Protein AF-A0A2C9LU23-F1 (afdb_monomer_lite)

Organism: Biomphalaria glabrata (NCBI:txid6526)

Sequence (94 aa):
YSGVIAEGNEDLVHHMEVFHCQVPKGQKIPYYSGPAENEDTPKGLEPCRRVIAAWAMGAQDMVYPEEAGVSIGGQDTSRFALLEVHYNNPERKS

Foldseek 3Di:
DADDDDPPCLQFFFKKWKFFQFDWPPDDADDDDDDPDDPPHDPRCVSRDHTQDMDGRPDDDDDDDPVDHDDDDDPTGDPDMDMDTHTDCPVVDD

Radius of gyration: 15.39 Å; chains: 1; bounding box: 37×35×36 Å

Secondary structure (DSSP, 8-state):
------TT-TTTEEEEEEEEE---TT-------S-SSSTTPPTT-TTEEEEEEEEETT-------TT-------TTS---EEEEEEE--TT---

InterPro domains:
  IPR000323 Copper type II, ascorbate-dependent monooxygenase, N-terminal [PF01082] (1-93)
  IPR000945 Dopamine beta-hydroxylase-like [PTHR10157] (2-94)
  IPR008977 PHM/PNGase F domain superfamily [SSF49742] (6-92)
  IPR020611 Copper type II, ascorbate-dependent monooxygenase, histidine-cluster-1 conserved site [PS00084] (14-21)
  IPR028460 Tyramine beta-hydroxylase/Dopamine beta-hydroxylase [PR00767] (4-22)
  IPR028460 Tyramine beta-hydroxylase/Dopamine beta-hydroxylase [PR00767] (51-70)
  IPR036939 Copper type II, ascorbate-dependent monooxygenase, N-terminal domain superfamily [G3DSA:2.60.120.310] (2-94)

pLDDT: mean 93.46, std 4.11, range [75.56, 98.0]

Structure (mmCIF, N/CA/C/O backbone):
data_AF-A0A2C9LU23-F1
#
_entry.id   AF-A0A2C9LU23-F1
#
loop_
_atom_site.group_PDB
_atom_site.id
_atom_site.type_symbol
_atom_site.label_atom_id
_atom_site.label_alt_id
_atom_site.label_comp_id
_atom_site.label_asym_id
_atom_site.label_entity_id
_atom_site.label_seq_id
_atom_site.pdbx_PDB_ins_code
_atom_site.Cartn_x
_atom_site.Cartn_y
_atom_site.Cartn_z
_atom_site.occupancy
_atom_site.B_iso_or_equiv
_atom_site.auth_seq_id
_atom_site.auth_comp_id
_atom_site.auth_asym_id
_atom_site.auth_atom_id
_atom_site.pdbx_PDB_model_num
ATOM 1 N N . TYR A 1 1 ? -5.856 -9.441 -5.015 1.00 93.19 1 TYR A N 1
ATOM 2 C CA . TYR A 1 1 ? -5.269 -8.174 -5.478 1.00 93.19 1 TYR A CA 1
ATOM 3 C C . TYR A 1 1 ? -4.192 -8.480 -6.508 1.00 93.19 1 TYR A C 1
ATOM 5 O O . TYR A 1 1 ? -3.664 -9.586 -6.504 1.00 93.19 1 TYR A O 1
ATOM 13 N N . SER A 1 2 ? -3.875 -7.516 -7.368 1.00 95.06 2 SER A N 1
ATOM 14 C CA . SER A 1 2 ? -2.857 -7.623 -8.419 1.00 95.06 2 SER A CA 1
ATOM 15 C C . SER A 1 2 ? -1.969 -6.376 -8.430 1.00 95.06 2 SER A C 1
ATOM 17 O O . SER A 1 2 ? -2.331 -5.349 -7.847 1.00 95.06 2 SER A O 1
ATOM 19 N N . GLY A 1 3 ? -0.792 -6.475 -9.050 1.00 94.94 3 GLY A N 1
ATOM 20 C CA . GLY A 1 3 ? 0.089 -5.329 -9.266 1.00 94.94 3 GLY A CA 1
ATOM 21 C C . GLY A 1 3 ? -0.417 -4.472 -10.425 1.00 94.94 3 GLY A C 1
ATOM 22 O O . GLY A 1 3 ? -0.667 -4.990 -11.509 1.00 94.94 3 GLY A O 1
ATOM 23 N N . VAL A 1 4 ? -0.563 -3.164 -10.204 1.00 96.31 4 VAL A N 1
ATOM 24 C CA . VAL A 1 4 ? -0.907 -2.195 -11.255 1.00 96.31 4 VAL A CA 1
ATOM 25 C C . VAL A 1 4 ? 0.303 -1.303 -11.477 1.00 96.31 4 VAL A C 1
ATOM 27 O O . VAL A 1 4 ? 0.599 -0.447 -10.646 1.00 96.31 4 VAL A O 1
ATOM 30 N N . ILE A 1 5 ? 1.011 -1.534 -12.580 1.00 95.69 5 ILE A N 1
ATOM 31 C CA . ILE A 1 5 ? 2.234 -0.814 -12.940 1.00 95.69 5 ILE A CA 1
ATOM 32 C C . ILE A 1 5 ? 1.957 0.051 -14.168 1.00 95.69 5 ILE A C 1
ATOM 34 O O . ILE A 1 5 ? 1.200 -0.344 -15.054 1.00 95.69 5 ILE A O 1
ATOM 38 N N . ALA A 1 6 ? 2.534 1.251 -14.196 1.00 95.88 6 ALA A N 1
ATOM 39 C CA . ALA A 1 6 ? 2.472 2.109 -15.372 1.00 95.88 6 ALA A CA 1
ATOM 40 C C . ALA A 1 6 ? 3.273 1.486 -16.525 1.00 95.88 6 ALA A C 1
ATOM 42 O O . ALA A 1 6 ? 4.369 0.974 -16.300 1.00 95.88 6 ALA A O 1
ATOM 43 N N . GLU A 1 7 ? 2.732 1.565 -17.741 1.00 95.62 7 GLU A N 1
ATOM 44 C CA . GLU A 1 7 ? 3.376 1.039 -18.947 1.00 95.62 7 GLU A CA 1
ATOM 45 C C . GLU A 1 7 ? 4.793 1.613 -19.110 1.00 95.62 7 GLU A C 1
ATOM 47 O O . GLU A 1 7 ? 4.994 2.828 -19.019 1.00 95.62 7 GLU A O 1
ATOM 52 N N . GLY A 1 8 ? 5.774 0.736 -19.330 1.00 93.94 8 GLY A N 1
ATOM 53 C CA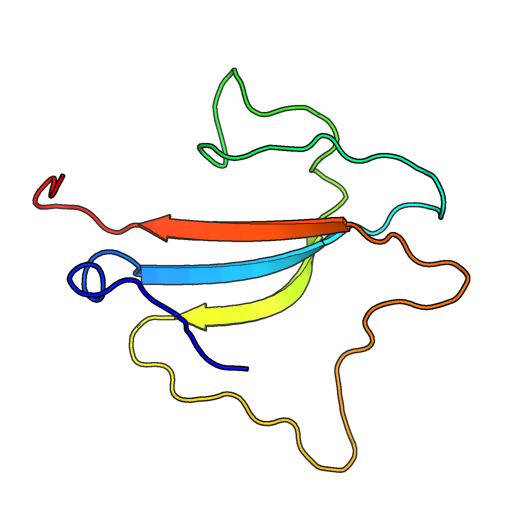 . GLY A 1 8 ? 7.189 1.084 -19.476 1.00 93.94 8 GLY A CA 1
ATOM 54 C C . GLY A 1 8 ? 7.992 1.112 -18.170 1.00 93.94 8 GLY A C 1
ATOM 55 O O . GLY A 1 8 ? 9.210 1.271 -18.232 1.00 93.94 8 GLY A O 1
ATOM 56 N N . ASN A 1 9 ? 7.344 0.943 -17.011 1.00 94.88 9 ASN A N 1
ATOM 57 C CA . ASN A 1 9 ? 7.993 0.900 -15.693 1.00 94.88 9 ASN A CA 1
ATOM 58 C C . ASN A 1 9 ? 8.013 -0.509 -15.074 1.00 94.88 9 ASN A C 1
ATOM 60 O O . ASN A 1 9 ? 8.364 -0.660 -13.898 1.00 94.88 9 ASN A O 1
ATOM 64 N N . GLU A 1 10 ? 7.623 -1.543 -15.824 1.00 93.31 10 GLU A N 1
ATOM 65 C CA . GLU A 1 10 ? 7.512 -2.924 -15.339 1.00 93.31 10 GLU A CA 1
ATOM 66 C C . GLU A 1 10 ? 8.841 -3.484 -14.825 1.00 93.31 10 GLU A C 1
ATOM 68 O O . GLU A 1 10 ? 8.843 -4.320 -13.925 1.00 93.31 10 GLU A O 1
ATOM 73 N N . ASP A 1 11 ? 9.967 -3.015 -15.361 1.00 92.94 11 ASP A N 1
ATOM 74 C CA . ASP A 1 11 ? 11.307 -3.411 -14.929 1.00 92.94 11 ASP A CA 1
ATOM 75 C C . ASP A 1 11 ? 11.860 -2.551 -13.778 1.00 92.94 11 ASP A C 1
ATOM 77 O O . ASP A 1 11 ? 12.816 -2.956 -13.115 1.00 92.94 11 ASP A O 1
ATOM 81 N N . LEU A 1 12 ? 11.246 -1.393 -13.511 1.00 96.00 12 LEU A N 1
ATOM 82 C CA . LEU A 1 12 ? 11.659 -0.468 -12.457 1.00 96.00 12 LEU A CA 1
ATOM 83 C C . LEU A 1 12 ? 11.007 -0.782 -11.112 1.00 96.00 12 LEU A C 1
ATOM 85 O O . LEU A 1 12 ? 11.668 -0.698 -10.076 1.00 96.00 12 LEU A O 1
ATOM 89 N N . VAL A 1 13 ? 9.714 -1.113 -11.097 1.00 96.69 13 VAL A N 1
ATOM 90 C CA . VAL A 1 13 ? 8.991 -1.399 -9.848 1.00 96.69 13 VAL A CA 1
ATOM 91 C C . VAL A 1 13 ? 9.309 -2.821 -9.390 1.00 96.69 13 VAL A C 1
ATOM 93 O O . VAL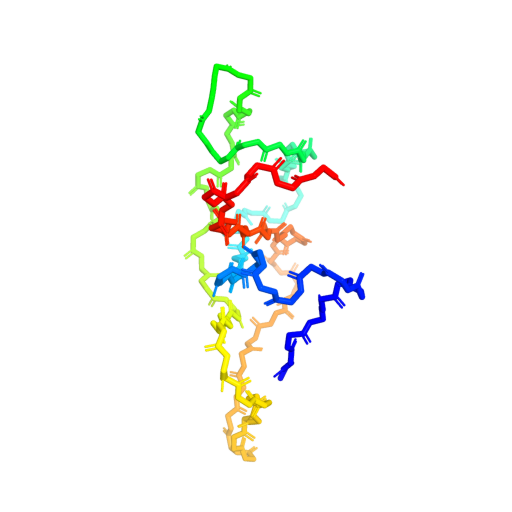 A 1 13 ? 8.781 -3.795 -9.922 1.00 96.69 13 VAL A O 1
ATOM 96 N N . HIS A 1 14 ? 10.171 -2.949 -8.380 1.00 96.75 14 HIS A N 1
ATOM 97 C CA . HIS A 1 14 ? 10.635 -4.252 -7.906 1.00 96.75 14 HIS A CA 1
ATOM 98 C C . HIS A 1 14 ? 9.653 -4.902 -6.920 1.00 96.75 14 HIS A C 1
ATOM 100 O O . HIS A 1 14 ? 9.357 -6.093 -7.036 1.00 96.75 14 HIS A O 1
ATOM 106 N N . HIS A 1 15 ? 9.109 -4.130 -5.974 1.00 97.62 15 HIS A N 1
ATOM 107 C CA . HIS A 1 15 ? 8.003 -4.565 -5.117 1.00 97.62 15 HIS A CA 1
ATOM 108 C C . HIS A 1 15 ? 7.174 -3.391 -4.586 1.00 97.62 15 HIS A C 1
ATOM 110 O O . HIS A 1 15 ? 7.623 -2.243 -4.576 1.00 97.62 15 HIS A O 1
ATOM 116 N N . MET A 1 16 ? 5.958 -3.704 -4.138 1.00 97.94 16 MET A N 1
ATOM 117 C CA . MET A 1 16 ? 5.013 -2.779 -3.518 1.00 97.94 16 MET A CA 1
ATOM 118 C C . MET A 1 16 ? 4.387 -3.409 -2.277 1.00 97.94 16 MET A C 1
ATOM 120 O O . MET A 1 16 ? 3.988 -4.576 -2.305 1.00 97.94 16 MET A O 1
ATOM 124 N N . GLU A 1 17 ? 4.212 -2.616 -1.227 1.00 98.00 17 GLU A N 1
ATOM 125 C CA . GLU A 1 17 ? 3.527 -3.024 -0.001 1.00 98.00 17 GLU A CA 1
ATOM 126 C C . GLU A 1 17 ? 2.486 -1.979 0.400 1.00 98.00 17 GLU A C 1
ATOM 128 O O . GLU A 1 17 ? 2.698 -0.773 0.281 1.00 98.00 17 GLU A O 1
ATOM 133 N N . VAL A 1 18 ? 1.328 -2.445 0.865 1.00 97.81 18 VAL A N 1
ATOM 134 C CA . VAL A 1 18 ? 0.258 -1.582 1.368 1.00 97.81 18 VAL A CA 1
ATOM 135 C C . VAL A 1 18 ? 0.052 -1.871 2.843 1.00 97.81 18 VAL A C 1
ATOM 137 O O . VAL A 1 18 ? -0.256 -3.002 3.233 1.00 97.81 18 VAL A O 1
ATOM 140 N N . PHE A 1 19 ? 0.148 -0.824 3.655 1.00 97.12 19 PHE A N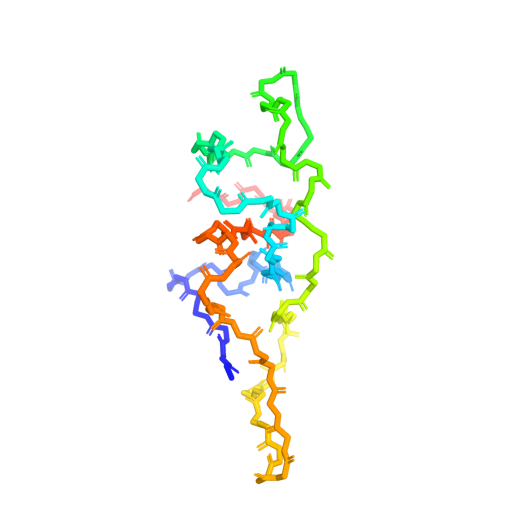 1
ATOM 141 C CA . PHE A 1 19 ? -0.015 -0.881 5.097 1.00 97.12 19 PHE A CA 1
ATOM 142 C C . PHE A 1 19 ? -1.255 -0.119 5.545 1.00 97.12 19 PHE A C 1
ATOM 144 O O . PHE A 1 19 ? -1.488 1.015 5.140 1.00 97.12 19 PHE A O 1
ATOM 151 N N . HIS A 1 20 ? -2.034 -0.698 6.452 1.00 96.38 20 HIS A N 1
ATOM 152 C CA . HIS A 1 20 ? -3.062 0.023 7.194 1.00 96.38 20 HIS A CA 1
ATOM 153 C C . HIS A 1 20 ? -2.446 0.767 8.386 1.00 96.38 20 HIS A C 1
ATOM 155 O O . HIS A 1 20 ? -1.629 0.216 9.129 1.00 96.38 20 HIS A O 1
ATOM 161 N N . CYS A 1 21 ? -2.869 2.017 8.588 1.00 95.25 21 CYS A N 1
ATOM 162 C CA . CYS A 1 21 ? -2.448 2.845 9.714 1.00 95.25 21 CYS A CA 1
ATOM 163 C C . CYS A 1 21 ? -3.301 2.552 10.948 1.00 95.25 21 CYS A C 1
ATOM 165 O O . CYS A 1 21 ? -4.479 2.920 11.015 1.00 95.25 21 CYS A O 1
ATOM 167 N N . GLN A 1 22 ? -2.702 1.906 11.947 1.00 92.75 22 GLN A N 1
ATOM 168 C CA . GLN A 1 22 ? -3.388 1.485 13.168 1.00 92.75 22 GLN A CA 1
ATOM 169 C C . GLN A 1 22 ? -3.452 2.629 14.185 1.00 92.75 22 GLN A C 1
ATOM 171 O O . GLN A 1 22 ? -2.739 2.646 15.184 1.00 92.75 22 GLN A O 1
ATOM 176 N N . VAL A 1 23 ? -4.323 3.601 13.914 1.00 93.81 23 VAL A N 1
ATOM 177 C CA . VAL A 1 23 ? -4.598 4.738 14.804 1.00 93.81 23 VAL A CA 1
ATOM 178 C C . VAL A 1 23 ? -6.083 4.822 15.170 1.00 93.81 23 VAL A C 1
ATOM 180 O O . VAL A 1 23 ? -6.923 4.352 14.391 1.00 93.81 23 VAL A O 1
ATOM 183 N N . PRO A 1 24 ? -6.433 5.434 16.322 1.00 92.81 24 PRO A N 1
ATOM 184 C CA . PRO A 1 24 ? -7.815 5.702 16.692 1.00 92.81 24 PRO A CA 1
ATOM 185 C C . PRO A 1 24 ? -8.594 6.418 15.589 1.00 92.81 24 PRO A C 1
ATOM 187 O O . PRO A 1 24 ? -8.073 7.271 14.861 1.00 92.81 24 PRO A O 1
ATOM 190 N N . LYS A 1 25 ? -9.889 6.117 15.499 1.00 91.56 25 LYS A N 1
ATOM 191 C CA . LYS A 1 25 ? -10.790 6.827 14.593 1.00 91.56 25 LYS A CA 1
ATOM 192 C C . LYS A 1 25 ? -10.740 8.336 14.839 1.00 91.56 25 LYS A C 1
ATOM 194 O O . LYS A 1 25 ? -10.840 8.808 15.964 1.00 91.56 25 LYS A O 1
ATOM 199 N N . GLY A 1 26 ? -10.629 9.096 13.751 1.00 90.12 26 GLY A N 1
ATOM 200 C CA . GLY A 1 26 ? -10.575 10.559 13.787 1.00 90.12 26 GLY A CA 1
ATOM 201 C C . GLY A 1 26 ? -9.162 11.131 13.900 1.00 90.12 26 GLY A C 1
ATOM 202 O O . GLY A 1 26 ? -8.965 12.274 13.483 1.00 90.12 26 GLY A O 1
ATOM 203 N N . GLN A 1 27 ? -8.174 10.341 14.345 1.00 93.19 27 GLN A N 1
ATOM 204 C CA . GLN A 1 27 ? -6.771 10.743 14.272 1.00 93.19 27 GLN A CA 1
ATOM 205 C C . GLN A 1 27 ? -6.362 10.914 12.806 1.00 93.19 27 GLN A C 1
ATOM 207 O O . GLN A 1 27 ? -6.667 10.074 11.958 1.00 93.19 27 GLN A O 1
ATOM 212 N N . LYS A 1 28 ? -5.715 12.039 12.501 1.00 93.06 28 LYS A N 1
ATOM 213 C CA . LYS A 1 28 ? -5.232 12.367 11.158 1.00 93.06 28 LYS A CA 1
ATOM 214 C C . LYS A 1 28 ? -3.826 11.811 10.962 1.00 93.06 28 LYS A C 1
ATOM 216 O O . LYS A 1 28 ? -3.014 11.871 11.879 1.00 93.06 28 LYS A O 1
ATOM 221 N N . ILE A 1 29 ? -3.564 11.320 9.758 1.00 94.62 29 ILE A N 1
ATOM 222 C CA . ILE A 1 29 ? -2.231 10.978 9.264 1.00 94.62 29 ILE A CA 1
ATOM 223 C C . ILE A 1 29 ? -1.871 12.026 8.202 1.00 94.62 29 ILE A C 1
ATOM 225 O O . ILE A 1 29 ? -2.766 12.424 7.444 1.00 94.62 29 ILE A O 1
ATOM 229 N N . PRO A 1 30 ? -0.627 12.536 8.171 1.00 93.00 30 PRO A N 1
ATOM 230 C CA . PRO A 1 30 ? -0.202 13.467 7.134 1.00 93.00 30 PRO A CA 1
ATOM 231 C C . PRO A 1 30 ? -0.333 12.822 5.751 1.00 93.00 30 PRO A C 1
ATOM 233 O O . PRO A 1 30 ? 0.021 11.661 5.560 1.00 93.00 30 PRO A O 1
ATOM 236 N N . TYR A 1 31 ? -0.837 13.582 4.779 1.00 91.06 31 TYR A N 1
ATOM 237 C CA . TYR A 1 31 ? -0.752 13.173 3.380 1.00 91.06 31 TYR A CA 1
ATOM 238 C C . TYR A 1 31 ? 0.685 13.360 2.908 1.00 91.06 31 TYR A C 1
ATOM 240 O O . TYR A 1 31 ? 1.250 14.442 3.071 1.00 91.06 31 TYR A O 1
ATOM 248 N N . TYR A 1 32 ? 1.262 12.308 2.336 1.00 91.88 32 TYR A N 1
ATOM 249 C CA . TYR A 1 32 ? 2.652 12.292 1.909 1.00 91.88 32 TYR A CA 1
ATOM 250 C C . TYR A 1 32 ? 2.819 11.467 0.637 1.00 91.88 32 TYR A C 1
ATOM 252 O O . TYR A 1 32 ? 2.171 10.437 0.469 1.00 91.88 32 TYR A O 1
ATOM 260 N N . SER A 1 33 ? 3.696 11.940 -0.242 1.00 93.56 33 SER A N 1
ATOM 261 C CA . SER A 1 33 ? 4.160 11.223 -1.423 1.00 93.56 33 SER A CA 1
ATOM 262 C C . SER A 1 33 ? 5.611 11.620 -1.651 1.00 93.56 33 SER A C 1
ATOM 264 O O . SER A 1 33 ? 5.887 12.759 -2.026 1.00 93.56 33 SER A O 1
ATOM 266 N N . GLY A 1 34 ? 6.529 10.696 -1.401 1.00 93.38 34 GLY A N 1
ATOM 267 C CA . GLY A 1 34 ? 7.960 10.946 -1.480 1.00 93.38 34 GLY A CA 1
ATOM 268 C C . GLY A 1 34 ? 8.774 9.735 -1.023 1.00 93.38 34 GLY A C 1
ATOM 269 O O . GLY A 1 34 ? 8.198 8.668 -0.796 1.00 93.38 34 GLY A O 1
ATOM 270 N N . PRO A 1 35 ? 10.105 9.884 -0.922 1.00 91.25 35 PRO A N 1
ATOM 271 C CA . PRO A 1 35 ? 10.994 8.841 -0.419 1.00 91.25 35 PRO A CA 1
ATOM 272 C C . PRO A 1 35 ? 10.580 8.339 0.969 1.00 91.25 35 PRO A C 1
ATOM 274 O O . PRO A 1 35 ? 10.178 9.128 1.815 1.00 91.25 35 PRO A O 1
ATOM 277 N N . ALA A 1 36 ? 10.708 7.034 1.215 1.00 83.94 36 ALA A N 1
ATOM 278 C CA . ALA A 1 36 ? 10.328 6.434 2.497 1.00 83.94 36 ALA A CA 1
ATOM 279 C C . ALA A 1 36 ? 11.183 6.936 3.676 1.00 83.94 36 ALA A C 1
ATOM 281 O O . ALA A 1 36 ? 10.686 7.054 4.793 1.00 83.94 36 ALA A O 1
ATOM 282 N N . GLU A 1 37 ? 12.456 7.249 3.418 1.00 83.56 37 GLU A N 1
ATOM 283 C CA . GLU A 1 37 ? 13.386 7.786 4.409 1.00 83.56 37 GLU A CA 1
ATOM 284 C C . GLU A 1 37 ? 14.147 8.986 3.833 1.00 83.56 37 GLU A C 1
ATOM 286 O O . GLU A 1 37 ? 15.078 8.844 3.037 1.00 83.56 37 GLU A O 1
ATOM 291 N N . ASN A 1 38 ? 13.747 10.192 4.232 1.00 82.00 38 ASN A N 1
ATOM 292 C CA . ASN A 1 38 ? 14.487 11.430 3.996 1.00 82.00 38 ASN A CA 1
ATOM 293 C C . ASN A 1 38 ? 14.185 12.479 5.085 1.00 82.00 38 ASN A C 1
ATOM 295 O O . ASN A 1 38 ? 13.316 12.281 5.933 1.00 82.00 38 ASN A O 1
ATOM 299 N N . GLU A 1 39 ? 14.896 13.610 5.066 1.00 82.38 39 GLU A N 1
ATOM 300 C CA . GLU A 1 39 ? 14.684 14.708 6.030 1.00 82.38 39 GLU A CA 1
ATOM 301 C C . GLU A 1 39 ? 13.262 15.297 5.967 1.00 82.38 39 GLU A C 1
ATOM 303 O O . GLU A 1 39 ? 12.742 15.768 6.978 1.00 82.38 39 GLU A O 1
ATOM 308 N N . ASP A 1 40 ? 12.617 15.210 4.801 1.00 84.38 40 ASP A N 1
ATOM 309 C CA . ASP A 1 40 ? 11.265 15.716 4.552 1.00 84.38 40 ASP A CA 1
ATOM 310 C C . ASP A 1 40 ? 10.157 14.704 4.891 1.00 84.38 40 ASP A C 1
ATOM 312 O O . ASP A 1 40 ? 8.970 15.013 4.745 1.00 84.38 40 ASP A O 1
ATOM 316 N N . THR A 1 41 ? 10.509 13.485 5.317 1.00 86.06 41 THR A N 1
ATOM 317 C CA . THR A 1 41 ? 9.523 12.451 5.637 1.00 86.06 41 THR A CA 1
ATOM 318 C C . THR A 1 41 ? 8.757 12.898 6.882 1.00 86.06 41 THR A C 1
ATOM 320 O O . THR A 1 41 ? 9.357 13.114 7.943 1.00 86.06 41 THR A O 1
ATOM 323 N N . PRO A 1 42 ? 7.427 13.070 6.803 1.00 88.25 42 PRO A N 1
ATOM 324 C CA . PRO A 1 42 ? 6.670 13.567 7.929 1.00 88.25 42 PRO A CA 1
ATOM 325 C C . PRO A 1 42 ? 6.629 12.523 9.040 1.00 88.25 42 PRO A C 1
ATOM 327 O O . PRO A 1 42 ? 6.346 11.345 8.821 1.00 88.25 42 PRO A O 1
ATOM 330 N N . LYS A 1 43 ? 6.828 12.994 10.270 1.00 88.44 43 LYS A N 1
ATOM 331 C CA . LYS A 1 43 ? 6.531 12.210 11.472 1.00 88.44 43 LYS A CA 1
ATOM 332 C C . LYS A 1 43 ? 5.040 11.869 11.502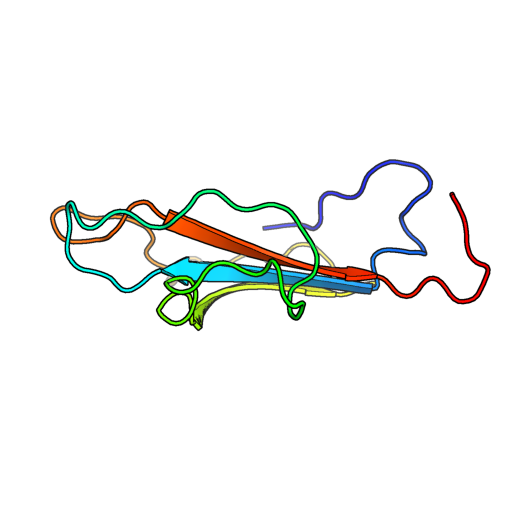 1.00 88.44 43 LYS A C 1
ATOM 334 O O . LYS A 1 43 ? 4.205 12.675 11.085 1.00 88.44 43 LYS A O 1
ATOM 339 N N . GLY A 1 44 ? 4.690 10.713 12.049 1.00 89.56 44 GLY A N 1
ATOM 340 C CA . GLY A 1 44 ? 3.303 10.252 12.172 1.00 89.56 44 GLY A CA 1
ATOM 341 C C . GLY A 1 44 ? 2.893 9.162 11.178 1.00 89.56 44 GLY A C 1
ATOM 342 O O . GLY A 1 44 ? 1.738 8.739 11.222 1.00 89.56 44 GLY A O 1
ATOM 343 N N . LEU A 1 45 ? 3.797 8.700 10.304 1.00 92.44 45 LEU A N 1
ATOM 344 C CA . LEU A 1 45 ? 3.583 7.534 9.430 1.00 92.44 45 LEU A CA 1
ATOM 345 C C . LEU A 1 45 ? 3.927 6.199 10.119 1.00 92.44 45 LEU A C 1
ATOM 347 O O . LEU A 1 45 ? 3.515 5.135 9.662 1.00 92.44 45 LEU A O 1
ATOM 351 N N . GLU A 1 46 ? 4.620 6.236 11.258 1.00 91.12 46 GLU A N 1
ATOM 352 C CA . GLU A 1 46 ? 5.090 5.068 12.014 1.00 91.12 46 GLU A CA 1
ATOM 353 C C . GLU A 1 46 ? 3.977 4.084 12.439 1.00 91.12 46 GLU A C 1
ATOM 355 O O . GLU A 1 46 ? 4.265 2.891 12.563 1.00 91.12 46 GLU A O 1
ATOM 360 N N . PRO A 1 47 ? 2.714 4.509 12.666 1.00 94.00 47 PRO A N 1
ATOM 361 C CA . PRO A 1 47 ? 1.607 3.584 12.930 1.00 94.00 47 PRO A CA 1
ATOM 362 C C . PRO A 1 47 ? 1.141 2.762 11.712 1.00 94.00 47 PRO A C 1
ATOM 364 O O . PRO A 1 47 ? 0.325 1.849 11.868 1.00 94.00 47 PRO A O 1
ATOM 367 N N . CYS A 1 48 ? 1.598 3.079 10.499 1.00 94.94 48 CYS A N 1
ATOM 368 C CA . CYS A 1 48 ? 1.245 2.384 9.259 1.00 94.94 48 CYS A CA 1
ATOM 369 C C . CYS A 1 48 ? 2.125 1.147 9.054 1.00 94.94 48 CYS A C 1
ATOM 371 O O . CYS A 1 48 ? 3.014 1.137 8.217 1.00 94.94 48 CYS A O 1
ATOM 373 N N . ARG A 1 49 ? 1.881 0.099 9.854 1.00 93.62 49 ARG A N 1
ATOM 374 C CA . ARG A 1 49 ? 2.694 -1.137 9.865 1.00 93.62 49 ARG A CA 1
ATOM 375 C C . ARG A 1 49 ? 1.921 -2.423 9.601 1.00 93.62 49 ARG A C 1
ATOM 377 O O . ARG A 1 49 ? 2.523 -3.478 9.426 1.00 93.62 49 ARG A O 1
ATOM 384 N N . ARG A 1 50 ? 0.586 -2.381 9.582 1.00 95.88 50 ARG A N 1
ATOM 385 C CA . ARG A 1 50 ? -0.219 -3.581 9.326 1.00 95.88 50 ARG A CA 1
ATOM 386 C C . ARG A 1 50 ? -0.274 -3.847 7.827 1.00 95.88 50 ARG A C 1
ATOM 388 O O . ARG A 1 50 ? -1.044 -3.189 7.139 1.00 95.88 50 ARG A O 1
ATOM 395 N N . VAL A 1 51 ? 0.478 -4.829 7.341 1.00 97.00 51 VAL A N 1
ATOM 396 C CA . VAL A 1 51 ? 0.422 -5.262 5.935 1.00 97.00 51 VAL A CA 1
ATOM 397 C C . VAL A 1 51 ? -0.995 -5.728 5.582 1.00 97.00 51 VAL A C 1
ATOM 399 O O . VAL A 1 51 ? -1.577 -6.562 6.280 1.00 97.00 51 VAL A O 1
ATOM 402 N N . ILE A 1 52 ? -1.553 -5.180 4.503 1.00 97.12 52 ILE A N 1
ATOM 403 C CA . ILE A 1 52 ? -2.844 -5.592 3.927 1.00 97.12 52 ILE A CA 1
ATOM 404 C C . ILE A 1 52 ? -2.715 -6.094 2.486 1.00 97.12 52 ILE A C 1
ATOM 406 O O . ILE A 1 52 ? -3.589 -6.824 2.025 1.00 97.12 52 ILE A O 1
ATOM 410 N N . ALA A 1 53 ? -1.626 -5.753 1.795 1.00 97.62 53 ALA A N 1
ATOM 411 C CA . ALA A 1 53 ? -1.244 -6.344 0.518 1.00 97.62 53 ALA A CA 1
ATOM 412 C C . ALA A 1 53 ? 0.272 -6.227 0.323 1.00 97.62 53 ALA A C 1
ATOM 414 O O . ALA A 1 53 ? 0.878 -5.258 0.773 1.00 97.62 53 ALA A O 1
ATOM 415 N N . ALA A 1 54 ? 0.857 -7.195 -0.374 1.00 97.69 54 ALA A N 1
ATOM 416 C CA . ALA A 1 54 ? 2.244 -7.162 -0.823 1.00 97.69 54 ALA A CA 1
ATOM 417 C C . ALA A 1 54 ? 2.332 -7.794 -2.214 1.00 97.69 54 ALA A C 1
ATOM 419 O O . ALA A 1 54 ? 1.688 -8.817 -2.471 1.00 97.69 54 ALA A O 1
ATOM 420 N N . TRP A 1 55 ? 3.107 -7.183 -3.101 1.00 97.94 55 TRP A N 1
ATOM 421 C CA . TRP A 1 55 ? 3.348 -7.644 -4.464 1.00 97.94 55 TRP A CA 1
ATOM 422 C C . TRP A 1 55 ? 4.831 -7.484 -4.798 1.00 97.94 55 TRP A C 1
ATOM 424 O O . TRP A 1 55 ? 5.454 -6.501 -4.407 1.00 97.94 55 TRP A O 1
ATOM 434 N N . ALA A 1 56 ? 5.384 -8.430 -5.548 1.00 96.62 56 ALA A N 1
ATOM 435 C CA . ALA A 1 56 ? 6.748 -8.366 -6.055 1.00 96.62 56 ALA A CA 1
ATOM 436 C C . ALA A 1 56 ? 6.769 -8.733 -7.539 1.00 96.62 56 ALA A C 1
ATOM 438 O O . ALA A 1 56 ? 5.886 -9.448 -8.018 1.00 96.62 56 ALA A O 1
ATOM 439 N N . MET A 1 57 ? 7.789 -8.264 -8.253 1.00 94.50 57 MET A N 1
ATOM 440 C CA . MET A 1 57 ? 8.004 -8.581 -9.662 1.00 94.50 57 MET A CA 1
ATOM 441 C C . MET A 1 57 ? 7.879 -10.092 -9.927 1.00 94.50 57 MET A C 1
ATOM 443 O O . MET A 1 57 ? 8.461 -10.918 -9.226 1.00 94.50 57 MET A O 1
ATOM 447 N N . GLY A 1 58 ? 7.094 -10.450 -10.946 1.00 91.81 58 GLY A N 1
ATOM 448 C CA . GLY A 1 58 ? 6.812 -11.841 -11.315 1.00 91.81 58 GLY A CA 1
ATOM 449 C C . GLY A 1 58 ? 5.687 -12.513 -10.518 1.00 91.81 58 GLY A C 1
ATOM 450 O O . GLY A 1 58 ? 5.270 -13.611 -10.888 1.00 91.81 58 GLY A O 1
ATOM 451 N N . ALA A 1 59 ? 5.156 -11.877 -9.468 1.00 93.75 59 ALA A N 1
ATOM 452 C CA . ALA A 1 59 ? 3.985 -12.388 -8.768 1.00 93.75 59 ALA A CA 1
ATOM 453 C C . ALA A 1 59 ? 2.733 -12.304 -9.653 1.00 93.75 59 ALA A C 1
ATOM 455 O O . ALA A 1 59 ? 2.449 -11.272 -10.268 1.00 93.75 59 ALA A O 1
ATOM 456 N N . GLN A 1 60 ? 1.969 -13.395 -9.670 1.00 93.62 60 GLN A N 1
ATOM 457 C CA . GLN A 1 60 ? 0.619 -13.430 -10.226 1.00 93.62 60 GLN A CA 1
ATOM 458 C C . GLN A 1 60 ? -0.388 -12.792 -9.259 1.00 93.62 60 GLN A C 1
ATOM 460 O O . GLN A 1 60 ? -0.053 -12.406 -8.136 1.00 93.62 60 GLN A O 1
ATOM 465 N N . ASP A 1 61 ? -1.641 -12.707 -9.695 1.00 94.94 61 ASP A N 1
ATOM 466 C CA . ASP A 1 61 ? -2.746 -12.229 -8.874 1.00 94.94 61 ASP A CA 1
ATOM 467 C C . ASP A 1 61 ? -2.899 -13.062 -7.594 1.00 94.94 61 ASP A C 1
ATOM 469 O O . ASP A 1 61 ? -2.963 -14.291 -7.622 1.00 94.94 61 ASP A O 1
ATOM 473 N N . MET A 1 62 ? -3.020 -12.374 -6.458 1.00 95.50 62 MET A N 1
ATOM 474 C CA . MET A 1 62 ? -3.340 -12.999 -5.180 1.00 95.50 62 MET A CA 1
ATOM 475 C C . MET A 1 62 ? -4.856 -13.083 -5.015 1.00 95.50 62 MET A C 1
ATOM 477 O O . MET A 1 62 ? -5.539 -12.055 -4.950 1.00 95.50 62 MET A O 1
ATOM 481 N N . VAL A 1 63 ? -5.387 -14.294 -4.887 1.00 96.94 63 VAL A N 1
ATOM 482 C CA . VAL A 1 63 ? -6.808 -14.542 -4.617 1.00 96.94 63 VAL A CA 1
ATOM 483 C C . VAL A 1 63 ? -6.929 -15.187 -3.240 1.00 96.94 63 VAL A C 1
ATOM 485 O O . VAL A 1 63 ? -6.235 -16.156 -2.943 1.00 96.94 63 VAL A O 1
ATOM 488 N N . TYR A 1 64 ? -7.775 -14.622 -2.377 1.00 97.06 64 TYR A N 1
ATOM 489 C CA . TYR A 1 64 ? -8.064 -15.232 -1.078 1.00 97.06 64 TYR A CA 1
ATOM 490 C C . TYR A 1 64 ? -8.901 -16.507 -1.260 1.00 97.06 64 TYR A C 1
ATOM 492 O O . TYR A 1 64 ? -9.722 -16.555 -2.179 1.00 97.06 64 TYR A O 1
ATOM 500 N N . PRO A 1 65 ? -8.729 -17.524 -0.395 1.00 97.75 65 PRO A N 1
ATOM 501 C CA . PRO A 1 65 ? -9.651 -18.655 -0.349 1.00 97.75 65 PRO A CA 1
ATOM 502 C C . PRO A 1 65 ? -11.037 -18.194 0.123 1.00 97.75 65 PRO A C 1
ATOM 504 O O . PRO A 1 65 ? -11.160 -17.142 0.752 1.00 97.75 65 PRO A O 1
ATOM 507 N N . GLU A 1 66 ? -12.076 -18.982 -0.156 1.00 97.75 66 GLU A N 1
ATOM 508 C CA . GLU A 1 66 ? -13.469 -18.611 0.141 1.00 97.75 66 GLU A CA 1
ATOM 509 C C . GLU A 1 66 ? -13.712 -18.336 1.634 1.00 97.75 66 GLU A C 1
ATOM 511 O O . GLU A 1 66 ? -14.534 -17.495 1.999 1.00 97.75 66 GLU A O 1
ATOM 516 N N . GLU A 1 67 ? -12.971 -19.009 2.512 1.00 97.56 67 GLU A N 1
ATOM 517 C CA . GLU A 1 67 ? -13.159 -18.970 3.961 1.00 97.56 67 GLU A CA 1
ATOM 518 C C . GLU A 1 67 ? -12.375 -17.845 4.653 1.00 97.56 67 GLU A C 1
ATOM 520 O O . GLU A 1 67 ? -12.476 -17.692 5.874 1.00 97.56 67 GLU A O 1
ATOM 525 N N . ALA A 1 68 ? -11.569 -17.069 3.917 1.00 97.38 68 ALA A N 1
ATOM 526 C CA . ALA A 1 68 ? -10.696 -16.062 4.512 1.00 97.38 68 ALA A CA 1
ATOM 527 C C . ALA A 1 68 ? -10.643 -14.747 3.729 1.00 97.38 68 ALA A C 1
ATOM 529 O O . ALA A 1 68 ? -10.950 -14.649 2.547 1.00 97.38 68 ALA A O 1
ATOM 530 N N . GLY A 1 69 ? -10.183 -13.707 4.417 1.00 96.31 69 GLY A N 1
ATOM 531 C CA . GLY A 1 69 ? -9.921 -12.403 3.829 1.00 96.31 69 GLY A CA 1
ATOM 532 C C . GLY A 1 69 ? -9.181 -11.503 4.807 1.00 96.31 69 GLY A C 1
ATOM 533 O O . GLY A 1 69 ? -9.016 -11.837 5.984 1.00 96.31 69 GLY A O 1
ATOM 534 N N . VAL A 1 70 ? -8.741 -10.342 4.325 1.00 94.62 70 VAL A N 1
ATOM 535 C CA . VAL A 1 70 ? -8.167 -9.301 5.181 1.00 94.62 70 VAL A CA 1
ATOM 536 C C . VAL A 1 70 ? -9.219 -8.232 5.456 1.00 94.62 70 VAL A C 1
ATOM 538 O O . VAL A 1 70 ? -9.825 -7.677 4.541 1.00 94.62 70 VAL A O 1
ATOM 541 N N . SER A 1 71 ? -9.470 -7.950 6.732 1.00 91.75 71 SER A N 1
ATOM 542 C CA . SER A 1 71 ? -10.410 -6.904 7.126 1.00 91.75 71 SER A CA 1
ATOM 543 C C . SER A 1 71 ? -9.788 -5.518 6.951 1.00 91.75 71 SER A C 1
ATOM 545 O O . SER A 1 71 ? -8.685 -5.247 7.436 1.00 91.75 71 SER A O 1
ATOM 547 N N . ILE A 1 72 ? -10.520 -4.636 6.265 1.00 90.69 72 ILE A N 1
ATOM 548 C CA . ILE A 1 72 ? -10.163 -3.232 6.045 1.00 90.69 72 ILE A CA 1
ATOM 549 C C . ILE A 1 72 ? -11.396 -2.384 6.365 1.00 90.69 72 ILE A C 1
ATOM 551 O O . ILE A 1 72 ? -12.472 -2.606 5.812 1.00 90.69 72 ILE A O 1
ATOM 555 N N . GLY A 1 73 ? -11.241 -1.401 7.252 1.00 89.00 73 GLY A N 1
ATOM 556 C CA . GLY A 1 73 ? -12.346 -0.556 7.705 1.00 89.00 73 GLY A CA 1
ATOM 557 C C . GLY A 1 73 ? -13.115 -1.125 8.907 1.00 89.00 73 GLY A C 1
ATOM 558 O O . GLY A 1 73 ? -12.715 -2.112 9.521 1.00 89.00 73 GLY A O 1
ATOM 559 N N . GLY A 1 74 ? -14.213 -0.456 9.266 1.00 90.62 74 GLY A N 1
ATOM 560 C CA . GLY A 1 74 ? -14.985 -0.720 10.483 1.00 90.62 74 GLY A CA 1
ATOM 561 C C . GLY A 1 74 ? -15.327 0.562 11.246 1.00 90.62 74 GLY A C 1
ATOM 562 O O . GLY A 1 74 ? -14.802 1.639 10.95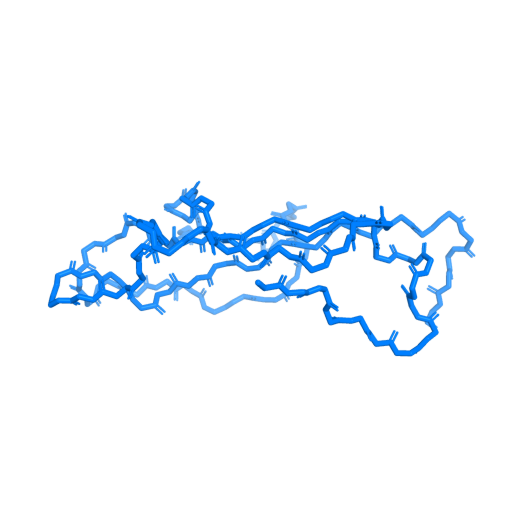2 1.00 90.62 74 GLY A O 1
ATOM 563 N N . GLN A 1 75 ? -16.232 0.466 12.226 1.00 89.69 75 GLN A N 1
ATOM 564 C CA . GLN A 1 75 ? -16.707 1.638 12.976 1.00 89.69 75 GLN A CA 1
ATOM 565 C C . GLN A 1 75 ? -15.608 2.336 13.783 1.00 89.69 75 GLN A C 1
ATOM 567 O O . GLN A 1 75 ? -15.734 3.545 13.966 1.00 89.69 75 GLN A O 1
ATOM 572 N N . ASP A 1 76 ? -14.541 1.626 14.166 1.00 88.94 76 ASP A N 1
ATOM 573 C CA . ASP A 1 76 ? -13.469 2.115 15.048 1.00 88.94 76 ASP A CA 1
ATOM 574 C C . ASP A 1 76 ? -12.071 2.082 14.407 1.00 88.94 76 ASP A C 1
ATOM 576 O O . ASP A 1 76 ? -11.057 2.242 15.083 1.00 88.94 76 ASP A O 1
ATOM 580 N N . THR A 1 77 ? -11.989 1.900 13.088 1.00 90.94 77 THR A N 1
ATOM 581 C CA . THR A 1 77 ? -10.709 1.830 12.366 1.00 90.94 77 THR A CA 1
ATOM 582 C C . THR A 1 77 ? -10.352 3.151 11.690 1.00 90.94 77 THR A C 1
ATOM 584 O O . THR A 1 77 ? -11.229 3.860 11.185 1.00 90.94 77 THR A O 1
ATOM 587 N N . SER A 1 78 ? -9.055 3.456 11.588 1.00 94.00 78 SER A N 1
ATOM 588 C CA . SER A 1 78 ? -8.575 4.548 10.737 1.00 94.00 78 SER A CA 1
ATOM 589 C C . SER A 1 78 ? -8.879 4.289 9.255 1.00 94.00 78 SER A C 1
ATOM 591 O O . SER A 1 78 ? -8.993 3.143 8.816 1.00 94.00 78 SER A O 1
ATOM 593 N N . ARG A 1 79 ? -8.978 5.373 8.478 1.00 93.12 79 ARG A N 1
ATOM 594 C CA . ARG A 1 79 ? -9.184 5.336 7.019 1.00 93.12 79 ARG A CA 1
ATOM 595 C C . ARG A 1 79 ? -7.886 5.463 6.220 1.00 93.12 79 ARG A C 1
ATOM 597 O O . ARG A 1 79 ? -7.945 5.611 5.006 1.00 93.12 79 ARG A O 1
ATOM 604 N N . PHE A 1 80 ? -6.742 5.484 6.895 1.00 95.50 80 PHE A N 1
ATOM 605 C CA . PHE A 1 80 ? -5.465 5.771 6.261 1.00 95.50 80 PHE A CA 1
ATOM 606 C C . PHE A 1 80 ? -4.732 4.476 5.929 1.00 95.50 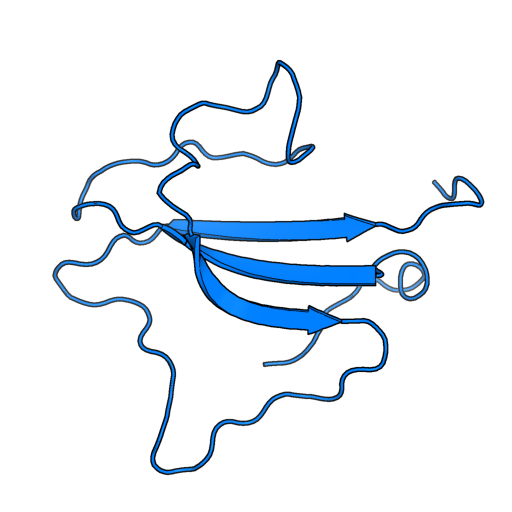80 PHE A C 1
ATOM 608 O O . PHE A 1 80 ? -4.695 3.539 6.734 1.00 95.50 80 PHE A O 1
ATOM 615 N N . ALA A 1 81 ? -4.149 4.458 4.739 1.00 95.81 81 ALA A N 1
ATOM 616 C CA . ALA A 1 81 ? -3.214 3.447 4.296 1.00 95.81 81 ALA A CA 1
ATOM 617 C C . ALA A 1 81 ? -1.964 4.136 3.745 1.00 95.81 81 ALA A C 1
ATOM 619 O O . ALA A 1 81 ? -2.044 5.264 3.254 1.00 95.81 81 ALA A O 1
ATOM 620 N N . LEU A 1 82 ? -0.834 3.448 3.839 1.00 96.12 82 LEU A N 1
ATOM 621 C CA . LEU A 1 82 ? 0.443 3.843 3.267 1.00 96.12 82 LEU A CA 1
ATOM 622 C C . LEU A 1 82 ? 0.795 2.839 2.170 1.00 96.12 82 LEU A C 1
ATOM 624 O O . LEU A 1 82 ? 0.709 1.635 2.398 1.00 96.12 82 LEU A O 1
ATOM 628 N N . LEU A 1 83 ? 1.151 3.339 0.989 1.00 97.44 83 LEU A N 1
ATOM 629 C CA . LEU A 1 83 ? 1.722 2.549 -0.098 1.00 97.44 83 LEU A CA 1
ATOM 630 C C . LEU A 1 83 ? 3.227 2.804 -0.119 1.00 97.44 83 LEU A C 1
ATOM 632 O O . LEU A 1 83 ? 3.650 3.950 -0.268 1.00 97.44 83 LEU A O 1
ATOM 636 N N . GLU A 1 84 ? 4.008 1.742 0.005 1.00 96.88 84 GLU A N 1
ATOM 637 C CA . GLU A 1 84 ? 5.454 1.757 -0.176 1.00 96.88 84 GLU A CA 1
ATOM 638 C C . GLU A 1 84 ? 5.798 1.096 -1.512 1.00 96.88 84 GLU A C 1
ATOM 640 O O . GLU A 1 84 ? 5.257 0.042 -1.853 1.00 96.88 84 GLU A O 1
ATOM 645 N N . VAL A 1 85 ? 6.681 1.730 -2.284 1.00 97.00 85 VAL A N 1
ATOM 646 C CA . VAL A 1 85 ? 7.132 1.235 -3.588 1.00 97.00 85 VAL A CA 1
ATOM 647 C C . VAL A 1 85 ? 8.650 1.245 -3.613 1.00 97.00 85 VAL A C 1
ATOM 649 O O . VAL A 1 85 ? 9.270 2.302 -3.490 1.00 97.00 85 VAL A O 1
ATOM 652 N N . HIS A 1 86 ? 9.250 0.078 -3.819 1.00 96.88 86 HIS A N 1
ATOM 653 C CA . HIS A 1 86 ? 10.686 -0.041 -4.018 1.00 96.88 86 HIS A CA 1
ATOM 654 C C . HIS A 1 86 ? 11.004 -0.092 -5.509 1.00 96.88 86 HIS A C 1
ATOM 656 O O . HIS A 1 86 ? 10.652 -1.042 -6.215 1.00 96.88 86 HIS A O 1
ATOM 662 N N . TYR A 1 87 ? 11.708 0.937 -5.971 1.00 95.81 87 TYR A N 1
ATOM 663 C CA . TYR A 1 87 ? 12.217 1.027 -7.332 1.00 95.81 87 TYR A CA 1
ATOM 664 C C . TYR A 1 87 ? 13.645 0.484 -7.413 1.00 95.81 87 TYR A C 1
ATOM 666 O O . TYR A 1 87 ? 14.530 0.958 -6.701 1.00 95.81 87 TYR A O 1
ATOM 674 N N . ASN A 1 88 ? 13.891 -0.444 -8.335 1.00 95.75 88 ASN A N 1
ATOM 675 C CA . ASN A 1 88 ? 15.233 -0.849 -8.735 1.00 95.75 88 ASN A CA 1
ATOM 676 C C . ASN A 1 88 ? 15.579 -0.165 -10.064 1.00 95.75 88 ASN A C 1
ATOM 678 O O . ASN A 1 88 ? 15.235 -0.665 -11.129 1.00 95.75 88 ASN A O 1
ATOM 682 N N . ASN A 1 89 ? 16.243 0.994 -10.003 1.00 95.19 89 ASN A N 1
ATOM 683 C CA . ASN A 1 89 ? 16.559 1.810 -11.183 1.00 95.19 89 ASN A CA 1
ATOM 684 C C . ASN A 1 89 ? 18.080 1.921 -11.446 1.00 95.19 89 ASN A C 1
ATOM 686 O O . ASN A 1 89 ? 18.646 3.015 -11.333 1.00 95.19 89 ASN A O 1
ATOM 690 N N . PRO A 1 90 ? 18.781 0.815 -11.775 1.00 94.75 90 PRO A N 1
ATOM 691 C CA . PRO A 1 90 ? 20.232 0.828 -11.987 1.00 94.75 90 PRO A CA 1
ATOM 692 C C . PRO A 1 90 ? 20.647 1.638 -13.224 1.00 94.75 90 PRO A C 1
ATOM 694 O O . PRO A 1 90 ? 21.725 2.230 -13.244 1.00 94.75 90 PRO A O 1
ATOM 697 N N . GLU A 1 91 ? 19.780 1.703 -14.236 1.00 94.06 91 GLU A N 1
ATOM 698 C CA . GLU A 1 91 ? 20.022 2.420 -15.495 1.00 94.06 91 GLU A CA 1
ATOM 699 C C . GLU A 1 91 ? 19.642 3.906 -15.431 1.00 94.06 91 GLU A C 1
ATOM 701 O O . GLU A 1 91 ? 19.891 4.641 -16.384 1.00 94.06 91 GLU A O 1
ATOM 706 N N . ARG A 1 92 ? 19.078 4.369 -14.305 1.00 91.06 92 ARG A N 1
ATOM 707 C CA . ARG A 1 92 ? 18.622 5.754 -14.098 1.00 91.06 92 ARG A CA 1
ATOM 708 C C . ARG A 1 92 ? 17.625 6.229 -15.161 1.00 91.06 92 ARG A C 1
ATOM 710 O O . ARG A 1 92 ? 17.724 7.353 -15.651 1.00 91.06 92 ARG A O 1
ATOM 717 N N . LYS A 1 93 ? 16.658 5.377 -15.501 1.00 87.00 93 LYS A N 1
ATOM 718 C CA . LYS A 1 93 ? 15.526 5.735 -16.365 1.00 87.00 93 LYS A CA 1
ATOM 719 C C . LYS A 1 93 ? 14.735 6.890 -15.739 1.00 87.00 93 LYS A C 1
ATOM 721 O O . LYS A 1 93 ? 14.612 6.938 -14.510 1.00 87.00 93 LYS A O 1
ATOM 726 N N . SER A 1 94 ? 14.266 7.815 -16.580 1.00 75.56 94 SER A N 1
ATOM 727 C CA . SER A 1 94 ? 13.530 9.033 -16.204 1.00 75.56 94 SER A CA 1
ATOM 728 C C . SER A 1 94 ? 12.072 8.968 -16.611 1.00 75.56 94 SER A C 1
ATOM 730 O O . SER A 1 94 ? 11.858 8.625 -17.796 1.00 75.56 94 SER A O 1
#